Protein AF-A0A0R0I6Y9-F1 (afdb_monomer)

Structure (mmCIF, N/CA/C/O backbone):
data_AF-A0A0R0I6Y9-F1
#
_entry.id   AF-A0A0R0I6Y9-F1
#
loop_
_atom_site.group_PDB
_atom_site.id
_atom_site.type_symbol
_atom_site.label_atom_id
_atom_site.label_alt_id
_atom_site.label_comp_id
_atom_site.label_asym_id
_atom_site.label_entity_id
_atom_site.label_seq_id
_atom_site.pdbx_PDB_ins_code
_atom_site.Cartn_x
_atom_site.Cartn_y
_atom_site.Cartn_z
_atom_site.occupancy
_atom_site.B_iso_or_equiv
_atom_site.auth_seq_id
_atom_site.auth_comp_id
_atom_site.auth_asym_id
_atom_site.auth_atom_id
_atom_site.pdbx_PDB_model_num
ATOM 1 N N . MET A 1 1 ? -19.570 -1.012 -7.945 1.00 68.56 1 MET A N 1
ATOM 2 C CA . MET A 1 1 ? -18.250 -1.397 -7.390 1.00 68.56 1 MET A CA 1
ATOM 3 C C . MET A 1 1 ? -17.206 -0.473 -7.998 1.00 68.56 1 MET A C 1
ATOM 5 O O . MET A 1 1 ? -16.815 -0.700 -9.134 1.00 68.56 1 MET A O 1
ATOM 9 N N . HIS A 1 2 ? -16.817 0.598 -7.299 1.00 76.75 2 HIS A N 1
ATOM 10 C CA . HIS A 1 2 ? -15.784 1.516 -7.788 1.00 76.75 2 HIS A CA 1
ATOM 11 C C . HIS A 1 2 ? -14.427 1.155 -7.186 1.00 76.75 2 HIS A C 1
ATOM 13 O O . HIS A 1 2 ? -14.300 0.965 -5.975 1.00 76.75 2 HIS A O 1
ATOM 19 N N . THR A 1 3 ? -13.420 1.042 -8.049 1.00 73.62 3 THR A N 1
ATOM 20 C CA . THR A 1 3 ? -12.034 0.764 -7.671 1.00 73.62 3 THR A CA 1
ATOM 21 C C . THR A 1 3 ? -11.162 1.887 -8.188 1.00 73.62 3 THR A C 1
ATOM 23 O O . THR A 1 3 ? -11.188 2.201 -9.377 1.00 73.62 3 THR A O 1
ATOM 26 N N . VAL A 1 4 ? -10.369 2.475 -7.297 1.00 74.81 4 VAL A N 1
ATOM 27 C CA . VAL A 1 4 ? -9.399 3.505 -7.667 1.00 74.81 4 VAL A CA 1
ATOM 28 C C . VAL A 1 4 ? -7.994 2.939 -7.544 1.00 74.81 4 VAL A C 1
ATOM 30 O O . VAL A 1 4 ? -7.612 2.344 -6.530 1.00 74.81 4 VAL A O 1
ATOM 33 N N . THR A 1 5 ? -7.209 3.127 -8.602 1.00 74.19 5 THR A N 1
ATOM 34 C CA . THR A 1 5 ? -5.802 2.740 -8.630 1.00 74.19 5 THR A CA 1
ATOM 35 C C . THR A 1 5 ? -4.918 3.934 -8.357 1.00 74.19 5 THR A C 1
ATOM 37 O O . THR A 1 5 ? -4.933 4.917 -9.093 1.00 74.19 5 THR A O 1
ATOM 40 N N . TYR A 1 6 ? -4.095 3.817 -7.317 1.00 69.50 6 TYR A N 1
ATOM 41 C CA . TYR A 1 6 ? -3.153 4.857 -6.943 1.00 69.50 6 TYR A CA 1
ATOM 42 C C . TYR A 1 6 ? -1.730 4.302 -6.881 1.00 69.50 6 TYR A C 1
ATOM 44 O O . TYR A 1 6 ? -1.458 3.259 -6.280 1.00 69.50 6 TYR A O 1
ATOM 52 N N . LYS A 1 7 ? -0.802 5.017 -7.522 1.00 71.56 7 LYS A N 1
ATOM 53 C C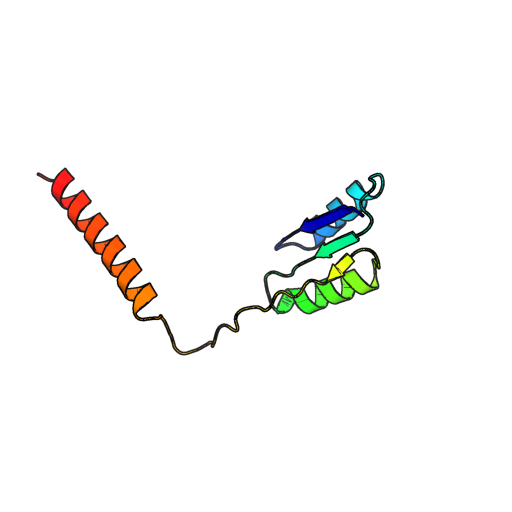A . LYS A 1 7 ? 0.624 4.689 -7.541 1.00 71.56 7 LYS A CA 1
ATOM 54 C C . LYS A 1 7 ? 1.401 5.858 -6.961 1.00 71.56 7 LYS A C 1
ATOM 56 O O . LYS A 1 7 ? 1.555 6.889 -7.609 1.00 71.56 7 LYS A O 1
ATOM 61 N N . THR A 1 8 ? 1.921 5.685 -5.753 1.00 69.19 8 THR A N 1
ATOM 62 C CA . THR A 1 8 ? 2.678 6.723 -5.050 1.00 69.19 8 THR A CA 1
ATOM 63 C C . THR A 1 8 ? 4.033 6.212 -4.609 1.00 69.19 8 THR A C 1
ATOM 65 O O . THR A 1 8 ? 4.196 5.039 -4.296 1.00 69.19 8 THR A O 1
ATOM 68 N N . LYS A 1 9 ? 5.010 7.120 -4.566 1.00 72.19 9 LYS A N 1
ATOM 69 C CA . LYS A 1 9 ? 6.294 6.886 -3.891 1.00 72.19 9 LYS A CA 1
ATOM 70 C C . LYS A 1 9 ? 6.208 7.121 -2.383 1.00 72.19 9 LYS A C 1
ATOM 72 O O . LYS A 1 9 ? 7.086 6.693 -1.654 1.00 72.19 9 LYS A O 1
ATOM 77 N N . ASN A 1 10 ? 5.195 7.858 -1.931 1.00 77.38 10 ASN A N 1
ATOM 78 C CA . ASN A 1 10 ? 5.001 8.209 -0.533 1.00 77.38 10 ASN A CA 1
ATOM 79 C C . ASN A 1 10 ? 3.648 7.670 -0.062 1.00 77.38 10 ASN A C 1
ATOM 81 O O . ASN A 1 10 ? 2.597 8.167 -0.482 1.00 77.38 10 ASN A O 1
ATOM 85 N N . LEU A 1 11 ? 3.686 6.654 0.798 1.00 75.06 11 LEU A N 1
ATOM 86 C CA . LEU A 1 11 ? 2.488 5.996 1.310 1.00 75.06 11 LEU A CA 1
ATOM 87 C C . LEU A 1 11 ? 1.641 6.938 2.173 1.00 75.06 11 LEU A C 1
ATOM 89 O O . LEU A 1 11 ? 0.421 6.865 2.085 1.00 75.06 11 LEU A O 1
ATOM 93 N N . ASN A 1 12 ? 2.241 7.913 2.868 1.00 81.94 12 ASN A N 1
ATOM 94 C CA . ASN A 1 12 ? 1.526 8.922 3.672 1.00 81.94 12 ASN A CA 1
ATOM 95 C C . ASN A 1 12 ? 0.491 9.700 2.853 1.00 81.94 12 ASN A C 1
ATOM 97 O O . ASN A 1 12 ? -0.621 9.940 3.319 1.00 81.94 12 ASN A O 1
ATOM 101 N N . LYS A 1 13 ? 0.809 10.014 1.591 1.00 82.69 13 LYS A N 1
ATOM 102 C CA . LYS A 1 13 ? -0.149 10.660 0.682 1.00 82.69 13 LYS A CA 1
ATOM 103 C C . LYS A 1 13 ? -1.298 9.735 0.288 1.00 82.69 13 LYS A C 1
ATOM 105 O O . LYS A 1 13 ? -2.421 10.203 0.153 1.00 82.69 13 LYS A O 1
ATOM 110 N N . ALA A 1 14 ? -1.035 8.435 0.118 1.00 80.69 14 ALA A N 1
ATOM 111 C CA . ALA A 1 14 ? -2.111 7.475 -0.124 1.00 80.69 14 ALA A CA 1
ATOM 112 C C . ALA A 1 14 ? -3.075 7.428 1.067 1.00 80.69 14 ALA A C 1
ATOM 114 O O . ALA A 1 14 ? -4.278 7.441 0.849 1.00 80.69 14 ALA A O 1
ATOM 115 N N . PHE A 1 15 ? -2.570 7.467 2.305 1.00 81.25 15 PHE A N 1
ATOM 116 C CA . PHE A 1 15 ? -3.420 7.503 3.500 1.00 81.25 15 PHE A CA 1
ATOM 117 C C . PHE A 1 15 ? -4.292 8.760 3.577 1.00 81.25 15 PHE A C 1
ATOM 119 O O . PHE A 1 15 ? -5.474 8.659 3.894 1.00 81.25 15 PHE A O 1
ATOM 126 N N . GLN A 1 16 ? -3.728 9.938 3.293 1.00 86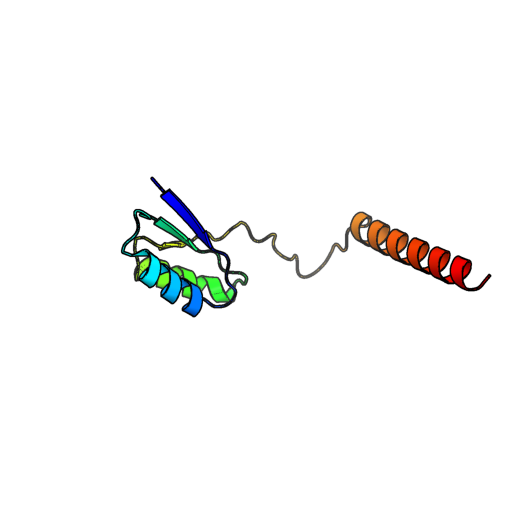.00 16 GLN A N 1
ATOM 127 C CA . GLN A 1 16 ? -4.498 11.188 3.284 1.00 86.00 16 GLN A CA 1
ATOM 128 C C . GLN A 1 16 ? -5.637 11.132 2.264 1.00 86.00 16 GLN A C 1
ATOM 130 O O . GLN A 1 16 ? -6.760 11.505 2.586 1.00 86.00 16 GLN A O 1
ATOM 135 N N . LEU A 1 17 ? -5.365 10.591 1.074 1.00 82.56 17 LEU A N 1
ATOM 136 C CA . LEU A 1 17 ? -6.389 10.389 0.053 1.00 82.56 17 LEU A CA 1
ATOM 137 C C . LEU A 1 17 ? -7.436 9.372 0.505 1.00 82.56 17 LEU A C 1
ATOM 139 O O . LEU A 1 17 ? -8.612 9.687 0.480 1.00 82.56 17 LEU A O 1
ATOM 143 N N . MET A 1 18 ? -7.033 8.204 1.008 1.00 83.44 18 MET A N 1
ATOM 144 C CA . MET A 1 18 ? -7.975 7.194 1.512 1.00 83.44 18 MET A CA 1
ATOM 145 C C . MET A 1 18 ? -8.912 7.746 2.590 1.00 83.44 18 MET A C 1
ATOM 147 O O . MET A 1 18 ? -10.089 7.402 2.604 1.00 83.44 18 MET A O 1
ATOM 151 N N . LYS A 1 19 ? -8.405 8.618 3.471 1.00 84.19 19 LYS A N 1
ATOM 152 C CA . LYS A 1 19 ? -9.233 9.324 4.456 1.00 84.19 19 LYS A CA 1
ATOM 153 C C . LYS A 1 19 ? -10.177 10.329 3.800 1.00 84.19 19 LYS A C 1
ATOM 155 O O . LYS A 1 19 ? -11.354 10.322 4.127 1.00 84.19 19 LYS A O 1
ATOM 160 N N . ALA A 1 20 ? -9.684 11.154 2.877 1.00 85.94 20 ALA A N 1
ATOM 161 C CA . ALA A 1 20 ? -10.502 12.144 2.171 1.00 85.94 20 ALA A CA 1
ATOM 162 C C . ALA A 1 20 ? -11.596 11.500 1.305 1.00 85.94 20 ALA A C 1
ATOM 164 O O . ALA A 1 20 ? -12.641 12.084 1.058 1.00 85.94 20 ALA A O 1
ATOM 165 N N . THR A 1 21 ? -11.354 10.282 0.834 1.00 82.94 21 THR A N 1
ATOM 166 C CA . THR A 1 21 ? -12.265 9.531 -0.026 1.00 82.94 21 THR A CA 1
ATOM 167 C C . THR A 1 21 ? -13.252 8.669 0.778 1.00 82.94 21 THR A C 1
ATOM 169 O O . THR A 1 21 ? -14.079 7.978 0.190 1.00 82.94 21 THR A O 1
ATOM 172 N N . LYS A 1 22 ? -13.207 8.718 2.118 1.00 80.25 22 LYS A N 1
ATOM 173 C CA . LYS A 1 22 ? -14.086 7.934 2.999 1.00 80.25 22 LYS A CA 1
ATOM 174 C C . LYS A 1 22 ? -15.569 8.302 2.850 1.00 80.25 22 LYS A C 1
ATOM 176 O O . LYS A 1 22 ? -16.407 7.424 3.005 1.00 80.25 22 LYS A O 1
ATOM 181 N N . ASP A 1 23 ? -15.858 9.551 2.486 1.00 83.44 23 ASP A N 1
ATOM 182 C CA . ASP A 1 23 ? -17.220 10.058 2.248 1.00 83.44 23 ASP A CA 1
ATOM 183 C C . ASP A 1 23 ? -17.717 9.800 0.815 1.00 83.44 23 ASP A C 1
ATOM 185 O O . ASP A 1 23 ? -18.806 10.220 0.435 1.00 83.44 23 ASP A O 1
ATOM 189 N N . THR A 1 24 ? -16.917 9.124 -0.013 1.00 86.00 24 THR A N 1
ATOM 190 C CA . THR A 1 24 ? -17.292 8.775 -1.389 1.00 86.00 24 THR A CA 1
ATOM 191 C C . THR A 1 24 ? -17.667 7.299 -1.499 1.00 86.00 24 THR A C 1
ATOM 193 O O . THR A 1 24 ? -17.266 6.477 -0.679 1.00 86.00 24 THR A O 1
ATOM 196 N N . ASP A 1 25 ? -18.338 6.928 -2.588 1.00 87.38 25 ASP A N 1
ATOM 197 C CA . ASP A 1 25 ? -18.769 5.552 -2.884 1.00 87.38 25 ASP A CA 1
ATOM 198 C C . ASP A 1 25 ? -17.629 4.564 -3.248 1.00 87.38 25 ASP A C 1
ATOM 200 O O . ASP A 1 25 ? -17.841 3.492 -3.837 1.00 87.38 25 ASP A O 1
ATOM 204 N N . ILE A 1 26 ? -16.376 4.898 -2.925 1.00 84.38 26 ILE A N 1
ATOM 205 C CA . ILE A 1 26 ? -15.212 4.063 -3.230 1.00 84.38 26 ILE A CA 1
ATOM 206 C C . ILE A 1 26 ? -15.035 3.004 -2.142 1.00 84.38 26 ILE A C 1
ATOM 208 O O . ILE A 1 26 ? -14.552 3.264 -1.044 1.00 84.38 26 ILE A O 1
ATOM 212 N N . ARG A 1 27 ? -15.376 1.758 -2.489 1.00 84.69 27 ARG A N 1
ATOM 213 C CA . ARG A 1 27 ? -15.258 0.606 -1.579 1.00 84.69 27 ARG A CA 1
ATOM 214 C C . ARG A 1 27 ? -13.841 0.055 -1.455 1.00 84.69 27 ARG A C 1
ATOM 216 O O . ARG A 1 27 ? -13.490 -0.459 -0.396 1.00 84.69 27 ARG A O 1
ATOM 223 N N . TYR A 1 28 ? -13.035 0.133 -2.518 1.00 88.38 28 TYR A N 1
ATOM 224 C CA . TYR A 1 28 ? -11.708 -0.486 -2.546 1.00 88.38 28 TYR A CA 1
ATOM 225 C C . TYR A 1 28 ? -10.660 0.390 -3.230 1.00 88.38 28 TYR A C 1
ATOM 227 O O . TYR A 1 28 ? -10.889 0.964 -4.300 1.00 88.38 28 TYR A O 1
ATOM 235 N N . PHE A 1 29 ? -9.463 0.404 -2.649 1.00 86.81 29 PHE A N 1
ATOM 236 C CA . PHE A 1 29 ? -8.284 1.072 -3.185 1.00 86.81 29 PHE A CA 1
ATOM 237 C C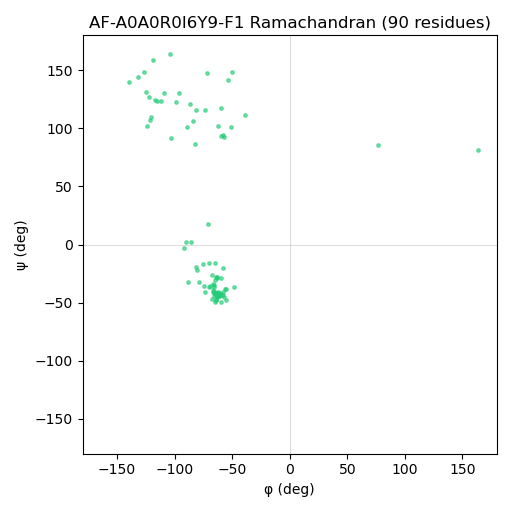 . PHE A 1 29 ? -7.225 0.041 -3.532 1.00 86.81 29 PHE A C 1
ATOM 239 O O . PHE A 1 29 ? -6.760 -0.690 -2.662 1.00 86.81 29 PHE A O 1
ATOM 246 N N . THR A 1 30 ? -6.773 0.015 -4.782 1.00 87.38 30 THR A N 1
ATOM 247 C CA . THR A 1 30 ? -5.587 -0.777 -5.131 1.00 87.38 30 THR A CA 1
ATOM 248 C C . THR A 1 30 ? -4.337 0.058 -4.889 1.00 87.38 30 THR A C 1
ATOM 250 O O . THR A 1 30 ? -4.176 1.121 -5.501 1.00 87.38 30 THR A O 1
ATOM 253 N N . VAL A 1 31 ? -3.448 -0.424 -4.021 1.00 84.81 31 VAL A N 1
ATOM 254 C CA . VAL A 1 31 ? -2.213 0.279 -3.655 1.00 84.81 31 VAL A CA 1
ATOM 255 C C . VAL A 1 31 ? -1.012 -0.476 -4.182 1.00 84.81 31 VAL A C 1
ATOM 257 O O . VAL A 1 31 ? -0.814 -1.643 -3.851 1.00 84.81 31 VAL A O 1
ATOM 260 N N . ASN A 1 32 ? -0.190 0.197 -4.981 1.00 83.19 32 ASN A N 1
ATOM 261 C CA . ASN A 1 32 ? 1.020 -0.389 -5.546 1.00 83.19 32 ASN A CA 1
ATOM 262 C C . ASN A 1 32 ? 2.270 0.344 -5.048 1.00 83.19 32 ASN A C 1
ATOM 264 O O . ASN A 1 32 ? 2.397 1.559 -5.229 1.00 83.19 32 ASN A O 1
ATOM 268 N N . GLY A 1 33 ? 3.193 -0.413 -4.454 1.00 79.31 33 GLY A N 1
ATOM 269 C CA . GLY A 1 33 ? 4.528 0.066 -4.100 1.00 79.31 33 GLY A CA 1
ATOM 270 C C . GLY A 1 33 ? 5.400 0.251 -5.344 1.00 79.31 33 GLY A C 1
ATOM 271 O O . GLY A 1 33 ? 5.258 -0.463 -6.339 1.00 79.31 33 GLY A O 1
ATOM 272 N N . VAL A 1 34 ? 6.313 1.220 -5.326 1.00 76.62 34 VAL A N 1
ATOM 273 C CA . VAL A 1 34 ? 7.219 1.451 -6.467 1.00 76.62 34 VAL A CA 1
ATOM 274 C C . VAL A 1 34 ? 8.478 0.594 -6.337 1.00 76.62 34 VAL A C 1
ATOM 276 O O . VAL A 1 34 ? 9.026 0.150 -7.355 1.00 76.62 34 VAL A O 1
ATOM 279 N N . PHE A 1 35 ? 8.914 0.350 -5.103 1.00 78.00 35 PHE A N 1
ATOM 280 C CA . PHE A 1 35 ? 10.098 -0.428 -4.763 1.00 78.00 35 PHE A CA 1
ATOM 281 C C . PHE A 1 35 ? 9.752 -1.658 -3.922 1.00 78.00 35 PHE A C 1
ATOM 283 O O . PHE A 1 35 ? 8.739 -1.696 -3.229 1.00 78.00 35 PHE A O 1
ATOM 290 N N . ASP A 1 36 ? 10.651 -2.646 -3.921 1.00 79.12 36 ASP A N 1
ATOM 291 C CA . ASP A 1 36 ? 10.526 -3.840 -3.072 1.00 79.12 36 ASP A CA 1
ATOM 292 C C . ASP A 1 36 ? 10.483 -3.484 -1.576 1.00 79.12 36 ASP A C 1
ATOM 294 O O . ASP A 1 36 ? 9.856 -4.184 -0.788 1.00 79.12 36 ASP A O 1
ATOM 298 N N . GLN A 1 37 ? 11.116 -2.371 -1.190 1.00 80.75 37 GLN A N 1
ATOM 299 C CA . GLN A 1 37 ? 11.114 -1.848 0.180 1.00 80.75 37 GLN A CA 1
ATOM 300 C C . GLN A 1 37 ? 9.718 -1.375 0.611 1.00 80.75 37 GLN A C 1
ATOM 302 O O . GLN A 1 37 ? 9.317 -1.597 1.751 1.00 80.75 37 GLN A O 1
ATOM 307 N N . ASP A 1 38 ? 8.935 -0.827 -0.324 1.00 81.81 38 ASP A N 1
ATOM 308 C CA . ASP A 1 38 ? 7.565 -0.374 -0.061 1.00 81.81 38 ASP A C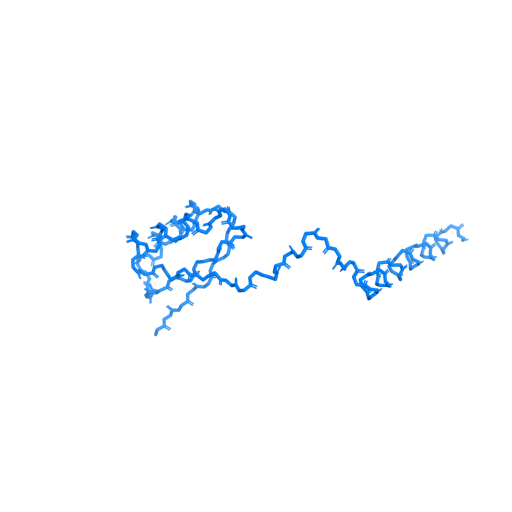A 1
ATOM 309 C C . ASP A 1 38 ? 6.614 -1.560 0.170 1.00 81.81 38 ASP A C 1
ATOM 311 O O . ASP A 1 38 ? 5.511 -1.387 0.688 1.00 81.81 38 ASP A O 1
ATOM 315 N N . ARG A 1 39 ? 7.020 -2.782 -0.208 1.00 82.25 39 ARG A N 1
ATOM 316 C CA . ARG A 1 39 ? 6.184 -3.986 -0.125 1.00 82.25 39 ARG A CA 1
ATOM 317 C C . ARG A 1 39 ? 5.703 -4.254 1.298 1.00 82.25 39 ARG A C 1
ATOM 319 O O . ARG A 1 39 ? 4.531 -4.575 1.491 1.00 82.25 39 ARG A O 1
ATOM 326 N N . ASN A 1 40 ? 6.592 -4.110 2.281 1.00 86.12 40 ASN A N 1
ATOM 327 C CA . ASN A 1 40 ? 6.265 -4.330 3.690 1.00 86.12 40 ASN A CA 1
ATOM 328 C C . ASN A 1 40 ? 5.262 -3.287 4.190 1.00 86.12 40 ASN A C 1
ATOM 330 O O . ASN A 1 40 ? 4.263 -3.647 4.809 1.00 86.12 40 ASN A O 1
ATOM 334 N N . SER A 1 41 ? 5.474 -2.018 3.847 1.00 85.62 41 SER A N 1
ATOM 335 C CA . SER A 1 41 ? 4.588 -0.922 4.233 1.00 85.62 41 SER A CA 1
ATOM 336 C C . SER A 1 41 ? 3.209 -1.026 3.568 1.00 85.62 41 SER A C 1
ATOM 338 O O . SER A 1 41 ? 2.194 -0.825 4.229 1.00 85.62 41 SER A O 1
ATOM 340 N N . VAL A 1 42 ? 3.137 -1.427 2.294 1.00 85.88 42 VAL A N 1
ATOM 341 C CA . VAL A 1 42 ? 1.864 -1.703 1.598 1.00 85.88 42 VAL A CA 1
ATOM 342 C C . VAL A 1 42 ? 1.147 -2.916 2.205 1.00 85.88 42 VAL A C 1
ATOM 344 O O . VAL A 1 42 ? -0.075 -2.915 2.328 1.00 85.88 42 VAL A O 1
ATOM 347 N N . LYS A 1 43 ? 1.885 -3.945 2.640 1.00 88.44 43 LYS A N 1
ATOM 348 C CA . LYS A 1 43 ? 1.302 -5.100 3.340 1.00 88.44 43 LYS A CA 1
ATOM 349 C C . LYS A 1 43 ? 0.746 -4.712 4.711 1.00 88.44 43 LYS A C 1
ATOM 351 O O . LYS A 1 43 ? -0.317 -5.193 5.088 1.00 88.44 43 LYS A O 1
ATOM 356 N N . GLN A 1 44 ? 1.447 -3.856 5.452 1.00 88.62 44 GLN A N 1
ATOM 357 C CA . GLN A 1 44 ? 0.962 -3.327 6.726 1.00 88.62 44 GLN A CA 1
ATOM 358 C C . GLN A 1 44 ? -0.289 -2.468 6.522 1.00 88.62 44 GLN A C 1
ATOM 360 O O . GLN A 1 44 ? -1.271 -2.652 7.231 1.00 88.62 44 GLN A O 1
ATOM 365 N N . LEU A 1 45 ? -0.297 -1.622 5.490 1.00 85.00 45 LEU A N 1
ATOM 366 C CA . LEU A 1 45 ? -1.461 -0.832 5.094 1.00 85.00 45 LEU A CA 1
ATOM 367 C C . LEU A 1 45 ? -2.691 -1.710 4.832 1.00 85.00 45 LEU A C 1
ATOM 369 O O . LEU A 1 45 ? -3.755 -1.423 5.366 1.00 85.00 45 LEU A O 1
ATOM 373 N N . ALA A 1 46 ? -2.535 -2.789 4.065 1.00 88.62 46 ALA A N 1
ATOM 374 C CA . ALA A 1 46 ? -3.624 -3.722 3.777 1.00 88.62 46 ALA A CA 1
ATOM 375 C C . ALA A 1 46 ? -4.164 -4.437 5.030 1.00 88.62 46 ALA A C 1
ATOM 377 O O . ALA A 1 46 ? -5.332 -4.807 5.072 1.00 88.62 46 ALA A O 1
ATOM 378 N N . LYS A 1 47 ? -3.330 -4.625 6.066 1.00 89.31 47 LYS A N 1
ATOM 379 C CA . LYS A 1 47 ? -3.785 -5.145 7.366 1.00 89.31 47 LYS A CA 1
ATOM 380 C C . LYS A 1 47 ? -4.569 -4.102 8.159 1.00 89.31 47 LYS A C 1
ATOM 382 O O . LYS A 1 47 ? -5.546 -4.451 8.806 1.00 89.31 47 LYS A O 1
ATOM 387 N N . THR A 1 48 ? -4.126 -2.845 8.143 1.00 89.69 48 THR A N 1
ATOM 388 C CA . THR A 1 48 ? -4.778 -1.755 8.886 1.00 89.69 48 THR A CA 1
ATOM 389 C C . THR A 1 48 ? -6.086 -1.313 8.229 1.00 89.69 48 THR A C 1
ATOM 391 O O . THR A 1 48 ? -7.034 -0.972 8.928 1.00 89.69 48 THR A O 1
ATOM 394 N N . TYR A 1 49 ? -6.149 -1.327 6.896 1.00 86.88 49 TYR A N 1
ATOM 395 C CA . TYR A 1 49 ? -7.311 -0.911 6.117 1.00 86.88 49 TYR A CA 1
ATOM 396 C C . TYR A 1 49 ? -7.742 -2.055 5.187 1.00 86.88 49 TYR A C 1
ATOM 398 O O . TYR A 1 49 ? -7.132 -2.225 4.131 1.00 86.88 49 TYR A O 1
ATOM 406 N N . PRO A 1 50 ? -8.808 -2.812 5.511 1.00 85.88 50 PRO A N 1
ATOM 407 C CA . PRO A 1 50 ? -9.270 -3.922 4.671 1.00 85.88 50 PRO A CA 1
ATOM 408 C C . PRO A 1 50 ? -9.792 -3.472 3.293 1.00 85.88 50 PRO A C 1
ATOM 410 O O . PRO A 1 50 ? -9.890 -4.279 2.373 1.00 85.88 50 PRO A O 1
ATOM 413 N N . CYS A 1 51 ? -10.080 -2.178 3.112 1.00 87.25 51 CYS A N 1
ATOM 414 C CA . CYS A 1 51 ? -10.398 -1.588 1.810 1.00 87.25 51 CYS A CA 1
ATOM 415 C C . CYS A 1 51 ? -9.163 -1.390 0.907 1.00 87.25 51 CYS A C 1
ATOM 417 O O . CYS A 1 51 ? -9.313 -1.203 -0.302 1.00 87.25 51 CYS A O 1
ATOM 419 N N . ALA A 1 52 ? -7.945 -1.426 1.457 1.00 88.31 52 ALA A N 1
ATOM 420 C CA . ALA A 1 52 ? -6.706 -1.265 0.706 1.00 88.31 52 ALA A CA 1
ATOM 421 C C . ALA A 1 52 ? -6.202 -2.625 0.201 1.00 88.31 52 ALA A C 1
ATOM 423 O O . ALA A 1 52 ? -5.564 -3.388 0.923 1.00 88.31 52 ALA A O 1
ATOM 424 N N . ILE A 1 53 ? -6.446 -2.913 -1.074 1.00 88.75 53 ILE A N 1
ATOM 425 C CA . ILE A 1 53 ? -5.974 -4.122 -1.744 1.00 88.75 53 ILE A CA 1
ATOM 426 C C . ILE A 1 53 ? -4.516 -3.902 -2.180 1.00 88.75 53 ILE A C 1
ATOM 428 O O . ILE A 1 53 ? -4.244 -3.048 -3.034 1.00 88.75 53 ILE A O 1
ATOM 432 N N . PRO A 1 54 ? -3.551 -4.661 -1.636 1.00 86.81 54 PRO A N 1
ATOM 433 C CA . PRO A 1 54 ? -2.159 -4.525 -2.021 1.00 86.81 54 PRO A CA 1
ATOM 434 C C . PRO A 1 54 ? -1.958 -5.124 -3.417 1.00 86.81 54 PRO A C 1
ATOM 436 O O . PRO A 1 54 ? -2.099 -6.326 -3.629 1.00 86.81 54 PRO A O 1
ATOM 439 N N . CYS A 1 55 ? -1.599 -4.285 -4.383 1.00 83.81 55 CYS A N 1
ATOM 440 C CA . CYS A 1 55 ? -1.284 -4.703 -5.741 1.00 83.81 55 CYS A CA 1
ATOM 441 C C . CYS A 1 55 ? 0.229 -4.691 -5.923 1.00 83.81 55 CYS A C 1
ATOM 443 O O . CYS A 1 55 ? 0.823 -3.681 -6.296 1.00 83.81 55 CYS A O 1
ATOM 445 N N . PHE A 1 56 ? 0.866 -5.829 -5.668 1.00 76.44 56 PHE A N 1
ATOM 446 C CA . PHE A 1 56 ? 2.247 -6.043 -6.076 1.00 76.44 56 PHE A CA 1
ATOM 447 C C . PHE A 1 56 ? 2.209 -6.471 -7.536 1.00 76.44 56 PHE A C 1
ATOM 449 O O . PHE A 1 56 ? 2.132 -7.659 -7.843 1.00 76.44 56 PHE A O 1
ATOM 456 N N . GLY A 1 57 ? 2.203 -5.499 -8.451 1.00 68.69 57 GLY A N 1
ATOM 457 C CA . GLY A 1 57 ? 2.390 -5.827 -9.862 1.00 68.69 57 GLY A CA 1
ATOM 458 C C . GLY A 1 57 ? 3.625 -6.721 -10.014 1.00 68.69 57 GLY A C 1
ATOM 459 O O . GLY A 1 57 ? 4.570 -6.596 -9.232 1.00 68.69 57 GLY A O 1
ATOM 460 N N . LEU A 1 58 ? 3.633 -7.619 -11.005 1.00 63.84 58 LEU A N 1
ATOM 461 C CA . LEU A 1 58 ? 4.832 -8.375 -11.368 1.00 63.84 58 LEU A CA 1
ATOM 462 C C . LEU A 1 58 ? 5.937 -7.369 -11.708 1.00 63.84 58 LEU A C 1
ATOM 464 O O . LEU A 1 58 ? 6.026 -6.876 -12.834 1.00 63.84 58 LEU A O 1
ATOM 468 N N . HIS A 1 59 ? 6.756 -7.012 -10.716 1.00 55.66 59 HIS A N 1
ATOM 469 C CA . HIS A 1 59 ? 7.928 -6.186 -10.929 1.00 55.66 59 HIS A CA 1
ATOM 470 C C . HIS A 1 59 ? 8.778 -6.992 -11.908 1.00 55.66 59 HIS A C 1
ATOM 472 O O . HIS A 1 59 ? 9.140 -8.127 -11.574 1.00 55.66 59 HIS A O 1
ATOM 478 N N . PRO A 1 60 ? 9.062 -6.494 -13.130 1.00 56.03 60 PRO A N 1
ATOM 479 C CA . PRO A 1 60 ? 9.952 -7.204 -14.022 1.00 56.03 60 PRO A CA 1
ATOM 480 C C . PRO A 1 60 ? 11.265 -7.223 -13.271 1.00 56.03 60 PRO A C 1
ATOM 482 O O . PRO A 1 60 ? 11.910 -6.174 -13.182 1.00 56.03 60 PRO A O 1
ATOM 485 N N . ARG A 1 61 ? 11.595 -8.372 -12.654 1.00 51.12 61 ARG A N 1
ATOM 486 C CA . ARG A 1 61 ? 12.843 -8.593 -11.931 1.00 51.12 61 ARG A CA 1
ATOM 487 C C . ARG A 1 61 ? 13.890 -7.887 -12.757 1.00 51.12 61 ARG A C 1
ATOM 489 O O . ARG A 1 61 ? 14.169 -8.289 -13.893 1.00 51.12 61 ARG A O 1
ATOM 496 N N . LYS A 1 62 ? 14.432 -6.798 -12.211 1.00 51.03 62 LYS A N 1
ATOM 497 C CA . LYS A 1 62 ? 15.704 -6.289 -12.678 1.00 51.03 62 LYS A CA 1
ATOM 498 C C . LYS A 1 62 ? 16.624 -7.464 -12.419 1.00 51.03 62 LYS A C 1
ATOM 500 O O . LYS A 1 62 ? 17.097 -7.641 -11.302 1.00 51.03 62 LYS A O 1
ATOM 505 N N . ARG A 1 63 ? 16.815 -8.321 -13.427 1.00 48.50 63 ARG A N 1
ATOM 506 C CA . ARG A 1 63 ? 18.009 -9.143 -13.508 1.00 48.50 63 ARG A CA 1
ATOM 507 C C . ARG A 1 63 ? 19.118 -8.121 -13.332 1.00 48.50 63 ARG A C 1
ATOM 509 O O . ARG A 1 63 ? 19.338 -7.299 -14.223 1.00 48.50 63 ARG A O 1
ATOM 516 N N . LYS A 1 64 ? 19.678 -8.061 -12.119 1.00 53.62 64 LYS A N 1
ATOM 517 C CA . LYS A 1 64 ? 20.637 -7.027 -11.726 1.00 53.62 64 LYS A CA 1
ATOM 518 C C . LYS A 1 64 ? 21.839 -7.042 -12.665 1.00 53.62 64 LYS A C 1
ATOM 520 O O . LYS A 1 64 ? 22.449 -6.004 -12.844 1.00 53.62 64 LYS A O 1
ATOM 525 N N . ASN A 1 65 ? 22.069 -8.144 -13.379 1.00 53.72 65 ASN A N 1
ATOM 526 C CA . ASN A 1 65 ? 23.014 -8.22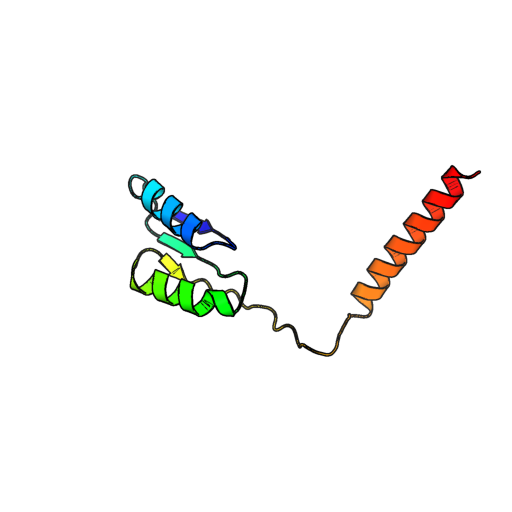7 -14.473 1.00 53.72 65 ASN A CA 1
ATOM 527 C C . ASN A 1 65 ? 22.394 -8.897 -15.711 1.00 53.72 65 ASN A C 1
ATOM 529 O O . ASN A 1 65 ? 21.618 -9.843 -15.613 1.00 53.72 65 ASN A O 1
ATOM 533 N N . GLN A 1 66 ? 22.795 -8.394 -16.882 1.00 52.75 66 GLN A N 1
ATOM 534 C CA . GLN A 1 66 ? 22.577 -8.947 -18.225 1.00 52.75 66 GLN A CA 1
ATOM 535 C C . GLN A 1 66 ? 21.183 -8.769 -18.852 1.00 52.75 66 GLN A C 1
ATOM 537 O O . GLN A 1 66 ? 20.331 -9.651 -18.848 1.00 52.75 66 GLN A O 1
ATOM 542 N N . ARG A 1 67 ? 20.998 -7.608 -19.494 1.00 53.56 67 ARG A N 1
ATOM 543 C CA . ARG A 1 67 ? 20.587 -7.440 -20.908 1.00 53.56 67 ARG A CA 1
ATOM 544 C C . ARG A 1 67 ? 20.111 -5.996 -21.091 1.00 53.56 67 ARG A C 1
ATOM 546 O O . ARG A 1 67 ? 18.920 -5.707 -21.177 1.00 53.56 67 ARG A O 1
ATOM 553 N N . LYS A 1 68 ? 21.050 -5.057 -21.270 1.00 57.09 68 LYS A N 1
ATOM 554 C CA . LYS A 1 68 ? 20.767 -3.939 -22.185 1.00 57.09 68 LYS A CA 1
ATOM 555 C C . LYS A 1 68 ? 20.463 -4.602 -23.530 1.00 57.09 68 LYS A C 1
ATOM 557 O O . LYS A 1 68 ? 21.397 -4.976 -24.240 1.00 57.09 68 LYS A O 1
ATOM 562 N N . THR A 1 69 ? 19.185 -4.848 -23.822 1.00 64.38 69 THR A N 1
ATOM 563 C CA . THR A 1 69 ? 18.785 -5.556 -25.040 1.00 64.38 69 THR A CA 1
ATOM 564 C C . THR A 1 69 ? 19.409 -4.846 -26.238 1.00 64.38 69 THR A C 1
ATOM 566 O O . THR A 1 69 ? 19.497 -3.609 -26.255 1.00 64.38 69 THR A O 1
ATOM 569 N N . LYS A 1 70 ? 19.867 -5.606 -27.243 1.00 80.75 70 LYS A N 1
ATOM 570 C CA . LYS A 1 70 ? 20.378 -5.026 -28.498 1.00 80.75 70 LYS A CA 1
ATOM 571 C C . LYS A 1 70 ? 19.396 -3.969 -29.036 1.00 80.75 70 LYS A C 1
ATOM 573 O O . LYS A 1 70 ? 19.818 -2.900 -29.466 1.00 80.75 70 LYS A O 1
ATOM 578 N N . TRP A 1 71 ? 18.089 -4.199 -28.872 1.00 78.00 71 TRP A N 1
ATOM 579 C CA . TRP A 1 71 ? 17.022 -3.250 -29.195 1.00 78.00 71 TRP A CA 1
AT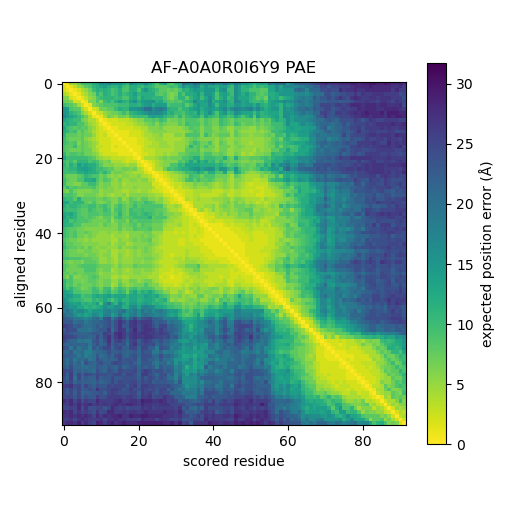OM 580 C C . TRP A 1 71 ? 17.096 -1.911 -28.438 1.00 78.00 71 TRP A C 1
ATOM 582 O O . TRP A 1 71 ? 17.056 -0.854 -29.076 1.00 78.00 71 TRP A O 1
ATOM 592 N N . ARG A 1 72 ? 17.263 -1.907 -27.104 1.00 77.62 72 ARG A N 1
ATOM 593 C CA . ARG A 1 72 ? 17.413 -0.656 -26.327 1.00 77.62 72 ARG A CA 1
ATOM 594 C C . ARG A 1 72 ? 18.649 0.129 -26.766 1.00 77.62 72 ARG A C 1
ATOM 596 O O . ARG A 1 72 ? 18.553 1.341 -26.975 1.00 77.62 72 ARG A O 1
ATOM 603 N N . ARG A 1 73 ? 19.782 -0.557 -26.969 1.00 82.25 73 ARG A N 1
ATOM 604 C CA . ARG A 1 73 ? 21.019 0.055 -27.491 1.00 82.25 73 ARG A CA 1
ATOM 605 C C . ARG A 1 73 ? 20.807 0.639 -28.895 1.00 82.25 73 ARG A C 1
ATOM 607 O O . ARG A 1 73 ? 21.187 1.784 -29.133 1.00 82.25 73 ARG A O 1
ATOM 614 N N . LYS A 1 74 ? 20.122 -0.083 -29.793 1.00 87.62 74 LYS A N 1
ATOM 615 C CA . LYS A 1 74 ? 19.771 0.379 -31.151 1.00 87.62 74 LYS A CA 1
ATOM 616 C C . LYS A 1 74 ? 18.892 1.635 -31.113 1.00 87.62 74 LYS A C 1
ATOM 618 O O . LYS A 1 74 ? 19.184 2.596 -31.824 1.00 87.62 74 LYS A O 1
ATOM 623 N N . LYS A 1 75 ? 17.875 1.687 -30.241 1.00 87.38 75 LYS A N 1
ATOM 624 C CA . LYS A 1 75 ? 17.029 2.886 -30.063 1.00 87.38 75 LYS A CA 1
ATOM 625 C C . LYS A 1 75 ? 17.815 4.089 -29.532 1.00 87.38 75 LYS A C 1
ATOM 627 O O . LYS A 1 75 ? 17.651 5.191 -30.055 1.00 87.38 75 LYS A O 1
ATOM 632 N N . GLN A 1 76 ? 18.686 3.901 -28.539 1.00 87.19 76 GLN A N 1
ATOM 633 C CA . GLN A 1 76 ? 19.531 4.985 -28.017 1.00 87.19 76 GLN A CA 1
ATOM 634 C C . GLN A 1 76 ? 20.531 5.491 -29.068 1.00 87.19 76 GLN A C 1
ATOM 636 O O . GLN A 1 76 ? 20.678 6.703 -29.233 1.00 87.19 76 GLN A O 1
ATOM 641 N N . ARG A 1 77 ? 21.148 4.587 -29.844 1.00 88.94 77 ARG A N 1
ATOM 642 C CA . ARG A 1 77 ? 22.054 4.945 -30.947 1.00 88.94 77 ARG A CA 1
ATOM 643 C C . ARG A 1 77 ? 21.328 5.726 -32.046 1.00 88.94 77 ARG A C 1
ATOM 645 O O . ARG A 1 77 ? 21.819 6.781 -32.437 1.00 88.94 77 ARG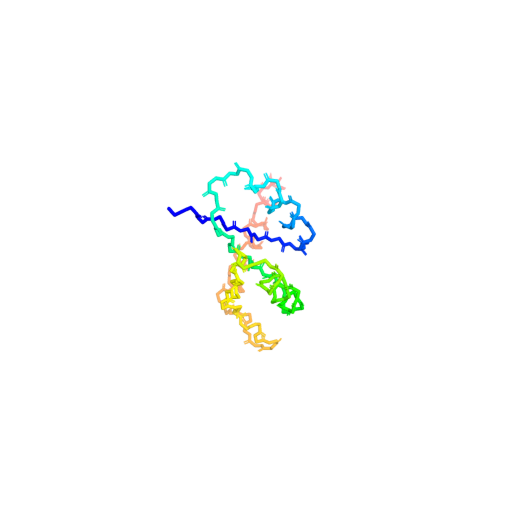 A O 1
ATOM 652 N N . LYS A 1 78 ? 20.124 5.298 -32.46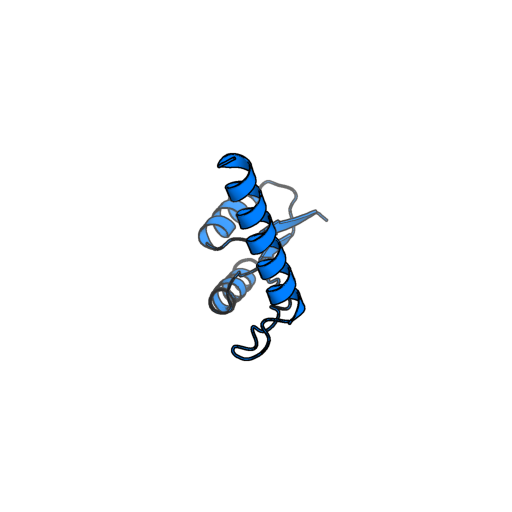0 1.00 88.44 78 LYS A N 1
ATOM 653 C CA . LYS A 1 78 ? 19.275 6.060 -33.400 1.00 88.44 78 LYS A CA 1
ATOM 654 C C . LYS A 1 78 ? 18.962 7.467 -32.875 1.00 88.44 78 LYS A C 1
ATOM 656 O O . LYS A 1 78 ? 19.115 8.432 -33.617 1.00 88.44 78 LYS A O 1
ATOM 661 N N . LYS A 1 79 ? 18.588 7.615 -31.595 1.00 89.38 79 LYS A N 1
ATOM 662 C CA . LYS A 1 79 ? 18.347 8.940 -30.985 1.00 89.38 79 LYS A CA 1
ATOM 663 C C . LYS A 1 79 ? 19.603 9.825 -30.998 1.00 89.38 79 LYS A C 1
ATOM 665 O O . LYS A 1 79 ? 19.498 11.005 -31.317 1.00 89.38 79 LYS A O 1
ATOM 670 N N . LYS A 1 80 ? 20.784 9.266 -30.703 1.00 87.50 80 LYS A N 1
ATOM 671 C CA . LYS A 1 80 ? 22.061 10.006 -30.721 1.00 87.50 80 LYS A CA 1
ATOM 672 C C . LYS A 1 80 ? 22.450 10.460 -32.135 1.00 87.50 80 LYS A C 1
ATOM 674 O O . LYS A 1 80 ? 22.874 11.599 -32.296 1.00 87.50 80 LYS A O 1
ATOM 679 N N . ILE A 1 81 ? 22.261 9.608 -33.148 1.00 86.12 81 ILE A N 1
ATOM 680 C CA . ILE A 1 81 ? 22.518 9.951 -34.559 1.00 86.12 81 ILE A CA 1
ATOM 681 C C . ILE A 1 81 ? 21.577 11.066 -35.027 1.00 86.12 81 ILE A C 1
ATOM 683 O O . ILE A 1 81 ? 22.057 12.062 -35.558 1.00 86.12 81 ILE A O 1
ATOM 687 N N . ARG A 1 82 ? 20.266 10.961 -34.755 1.00 83.12 82 ARG A N 1
ATOM 688 C CA . ARG A 1 82 ? 19.290 12.012 -35.111 1.00 83.12 82 ARG A CA 1
ATOM 689 C C . ARG A 1 82 ? 19.643 13.363 -34.484 1.00 83.12 82 ARG A C 1
ATOM 691 O O . ARG A 1 82 ? 19.556 14.380 -35.158 1.00 83.12 82 ARG A O 1
ATOM 698 N N . ARG A 1 83 ? 20.092 13.374 -33.221 1.00 82.88 83 ARG A N 1
ATOM 699 C CA . ARG A 1 83 ? 20.558 14.601 -32.551 1.00 82.88 83 ARG A CA 1
ATOM 700 C C . ARG A 1 83 ? 21.796 15.189 -33.228 1.00 82.88 83 ARG A C 1
ATOM 702 O O . ARG A 1 83 ? 21.788 16.367 -33.539 1.00 82.88 83 ARG A O 1
ATOM 709 N N . ARG A 1 84 ? 22.813 14.369 -33.523 1.00 82.75 84 ARG A N 1
ATOM 710 C CA . ARG A 1 84 ? 24.031 14.823 -34.221 1.00 82.75 84 ARG A CA 1
ATOM 711 C C . ARG A 1 84 ? 23.740 15.373 -35.620 1.00 82.75 84 ARG A C 1
ATOM 713 O O . ARG A 1 84 ? 24.312 16.392 -35.982 1.00 82.75 84 ARG A O 1
ATOM 720 N N . GLY A 1 85 ? 22.857 14.723 -36.381 1.00 77.75 85 GLY A N 1
ATOM 721 C CA . GLY A 1 85 ? 22.421 15.214 -37.691 1.00 77.75 85 GLY A CA 1
ATOM 722 C C . GLY A 1 85 ? 21.701 16.560 -37.592 1.00 77.75 85 GLY A C 1
ATOM 723 O O . GLY A 1 85 ? 22.033 17.480 -38.329 1.00 77.75 85 GLY A O 1
ATOM 724 N N . LYS A 1 86 ? 20.795 16.712 -36.615 1.00 75.44 86 LYS A N 1
ATOM 725 C CA . LYS A 1 86 ? 20.060 17.966 -36.393 1.00 75.44 86 LYS A CA 1
ATOM 726 C C . LYS A 1 86 ? 20.974 19.114 -35.943 1.00 75.44 86 LYS A C 1
ATOM 728 O O . LYS A 1 86 ? 20.846 20.211 -36.458 1.00 75.44 86 LYS A O 1
ATOM 733 N N . THR A 1 87 ? 21.945 18.861 -35.060 1.00 69.94 87 THR A N 1
ATOM 734 C CA . THR A 1 87 ? 22.937 19.879 -34.657 1.00 69.94 87 THR A CA 1
ATOM 735 C C . THR A 1 87 ? 23.848 20.299 -35.814 1.00 69.94 87 THR A C 1
ATOM 737 O O . THR A 1 87 ? 24.226 21.459 -35.888 1.00 69.94 87 THR A O 1
ATOM 740 N N . ARG A 1 88 ? 24.201 19.379 -36.726 1.00 73.94 88 ARG A N 1
ATOM 741 C CA . ARG A 1 88 ? 24.991 19.707 -37.926 1.00 73.94 88 ARG A CA 1
ATOM 742 C C . ARG A 1 88 ? 24.201 20.527 -38.945 1.00 73.94 88 ARG A C 1
ATOM 744 O O . ARG A 1 88 ? 24.786 21.406 -39.553 1.00 73.94 88 ARG A O 1
ATOM 751 N N . ALA A 1 89 ? 22.905 20.255 -39.102 1.00 70.69 89 ALA A N 1
ATOM 752 C CA . ALA A 1 89 ? 22.031 21.034 -39.979 1.00 70.69 89 ALA A CA 1
ATOM 753 C C . ALA A 1 89 ? 21.806 22.474 -39.484 1.00 70.69 89 ALA A C 1
ATOM 755 O O . ALA A 1 89 ? 21.549 23.336 -40.298 1.00 70.69 89 ALA A O 1
ATOM 756 N N . ILE A 1 90 ? 21.917 22.730 -38.174 1.00 72.25 90 ILE A N 1
ATOM 757 C CA . ILE A 1 90 ? 21.797 24.082 -37.590 1.00 72.25 90 ILE A CA 1
ATOM 758 C C . ILE A 1 9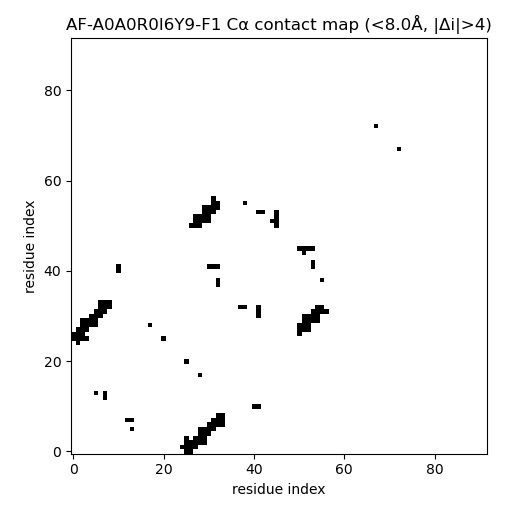0 ? 23.104 24.891 -37.726 1.00 72.25 90 ILE A C 1
ATOM 760 O O . ILE A 1 90 ? 23.083 26.108 -37.631 1.00 72.25 90 ILE A O 1
ATOM 764 N N . LYS A 1 91 ? 24.255 24.225 -37.904 1.00 68.69 91 LYS A N 1
ATOM 765 C CA . LYS A 1 91 ? 25.573 24.875 -38.045 1.00 68.69 91 LYS A CA 1
ATOM 766 C C . LYS A 1 91 ? 25.976 25.167 -39.500 1.00 68.69 91 LYS A C 1
ATOM 768 O O . LYS A 1 91 ? 27.078 25.663 -39.707 1.00 68.69 91 LYS A O 1
ATOM 773 N N . ARG A 1 92 ? 25.160 24.766 -40.474 1.00 63.06 92 ARG A N 1
ATOM 774 C CA . ARG A 1 92 ? 25.325 25.080 -41.898 1.00 63.06 92 ARG A CA 1
ATOM 775 C C . ARG A 1 92 ? 24.348 26.181 -42.250 1.00 63.06 92 ARG A C 1
ATOM 777 O O . ARG A 1 92 ? 24.738 27.015 -43.083 1.00 63.06 92 ARG A O 1
#

Organism: Glycine max (NCBI:txid3847)

Solvent-accessible surface area (backbone atoms only — not comparable to full-atom values): 5573 Å² total; per-residue (Å²): 140,46,74,48,82,49,80,49,92,51,65,70,58,53,53,56,48,55,59,70,40,63,90,46,87,58,66,36,35,39,41,32,56,81,47,82,77,37,47,59,59,42,52,50,46,28,71,78,35,81,42,35,43,63,41,79,68,87,70,77,73,72,62,90,66,91,72,87,41,71,63,60,53,51,54,52,50,52,53,53,50,54,51,54,54,52,56,51,64,74,74,108

pLDDT: mean 77.96, std 10.79, range [48.5, 89.69]

Mean predicted aligned error: 13.43 Å

Radius of gyration: 21.21 Å; Cα contacts (8 Å, |Δi|>4): 73; chains: 1; bounding box: 44×34×51 Å

Foldseek 3Di:
DDEEEDEDQDVVVVVVVVVVCVPPPQQAYEYEHPDPVCQVVLVVVCVVDVRYHYDDDPPVPPPVDDDPDPVVVVVVVVVVVVVVVVVVVVVD

Sequence (92 aa):
MHTVTYKTKNLNKAFQLMKATKDTDIRYFTVNGVFDQDRNSVKQLAKTYPCAIPCFGLHPRKRKNQRKTKWRRKKQRKKKIRRRGKTRAIKR

Nearest PDB structures (foldseek):
  1sny-assembly1_A-2  TM=6.156E-01  e=1.254E+00  Drosophila melanogaster
  8h26-assembly2_B  TM=5.758E-01  e=5.204E+00  Staphylococcus aureus subsp. aureus NCTC 8325
  2yk7-assembly1_A-2  TM=4.733E-01  e=3.968E+00  Neisseria meningitidis serogroup B
  8h26-assembly2_C  TM=5.672E-01  e=7.303E+00  Staphylococcus aureus subsp. aureus NCTC 8325
  8h27-assembly2_B  TM=5.117E-01  e=6.377E+00  Staphylococcus aureus subsp. aureus NCTC 8325

Secondary structure (DSSP, 8-state):
-EEEEEE-S-HHHHHHHHHHTTTSSEEEEEEE-SSTTHHHHHHHHHHH-TTEEE---------SSS---HHHHHHHHHHHHHHHHHHHHH--